Protein AF-A0A2K3IW75-F1 (afdb_monomer_lite)

Sequence (88 aa):
MKSKTWSLYENGKYLEPLVFSNEKTQEDIVHEVLKEISQGKKVIFIHGACGTGKSAIALNLAKELGRASIIVPGKNLQRQYKKDYEDG

Radius of gyration: 13.16 Å; chains: 1; bounding box: 28×28×34 Å

Secondary structure (DSSP, 8-state):
---SS---EETTEE-PPPBPTTS-BHHHHHHHHHHHHHTT---------TTS-HHHHHHHHHHHTS------SSHHHHHHHHHHHH--

pLDDT: mean 90.45, std 9.5, range [43.12, 98.31]

Structure (mmCIF, N/CA/C/O backbone):
data_AF-A0A2K3IW75-F1
#
_entry.id   AF-A0A2K3IW75-F1
#
loop_
_atom_site.group_PDB
_atom_site.id
_atom_site.type_symbol
_atom_site.label_atom_id
_atom_site.label_alt_id
_atom_site.label_comp_id
_atom_site.label_asym_id
_atom_site.label_entity_id
_atom_site.label_seq_id
_atom_site.pdbx_PDB_ins_code
_atom_site.Cartn_x
_atom_site.Cartn_y
_atom_site.Cartn_z
_atom_site.occupancy
_atom_site.B_iso_or_equiv
_atom_site.auth_seq_id
_atom_site.auth_comp_id
_atom_site.auth_asym_id
_atom_site.auth_atom_id
_atom_site.pdbx_PDB_model_num
ATOM 1 N N . MET A 1 1 ? 12.338 -12.898 9.946 1.00 43.12 1 MET A N 1
ATOM 2 C CA . MET A 1 1 ? 10.977 -13.450 10.137 1.00 43.12 1 MET A CA 1
ATOM 3 C C . MET A 1 1 ? 10.080 -12.697 9.169 1.00 43.12 1 MET A C 1
ATOM 5 O O . MET A 1 1 ? 10.142 -11.478 9.199 1.00 43.12 1 MET A O 1
ATOM 9 N N . LYS A 1 2 ? 9.361 -13.366 8.255 1.00 50.56 2 LYS A N 1
ATOM 10 C CA . LYS A 1 2 ? 8.483 -12.662 7.301 1.00 50.56 2 LYS A CA 1
ATOM 11 C C . LYS A 1 2 ? 7.380 -11.942 8.081 1.00 50.56 2 LYS A C 1
ATOM 13 O O . LYS A 1 2 ? 6.763 -12.566 8.947 1.00 50.56 2 LYS A O 1
ATOM 18 N N . SER A 1 3 ? 7.169 -10.657 7.818 1.00 63.09 3 SER A N 1
ATOM 19 C CA . SER A 1 3 ? 6.065 -9.923 8.431 1.00 63.09 3 SER A CA 1
ATOM 20 C C . SER A 1 3 ? 4.720 -10.476 7.956 1.00 63.09 3 SER A C 1
ATOM 22 O O . SER A 1 3 ? 4.589 -10.896 6.811 1.00 63.09 3 SER A O 1
ATOM 24 N N . LYS A 1 4 ? 3.707 -10.482 8.833 1.00 74.81 4 LYS A N 1
ATOM 25 C CA . LYS A 1 4 ? 2.323 -10.806 8.441 1.00 74.81 4 LYS A CA 1
ATOM 26 C C . LYS A 1 4 ? 1.689 -9.711 7.579 1.00 74.81 4 LYS A C 1
ATOM 28 O O . LYS A 1 4 ? 0.815 -10.011 6.765 1.00 74.81 4 LYS A O 1
ATOM 33 N N . THR A 1 5 ? 2.119 -8.470 7.778 1.00 86.25 5 THR A N 1
ATOM 34 C CA . THR A 1 5 ? 1.503 -7.283 7.176 1.00 86.25 5 THR A CA 1
ATOM 35 C C . THR A 1 5 ? 1.868 -7.187 5.704 1.00 86.25 5 THR A C 1
ATOM 37 O O . THR A 1 5 ? 0.995 -7.021 4.854 1.00 86.25 5 THR A O 1
ATOM 40 N N . TRP A 1 6 ? 3.154 -7.364 5.395 1.00 93.38 6 TRP A N 1
ATOM 41 C CA . TRP A 1 6 ? 3.661 -7.249 4.037 1.00 93.38 6 TRP A CA 1
ATOM 42 C C . TRP A 1 6 ? 3.528 -8.551 3.248 1.00 93.38 6 TRP A C 1
ATOM 44 O O . TRP A 1 6 ? 3.982 -9.616 3.662 1.00 93.38 6 TRP A O 1
ATOM 54 N N . SER A 1 7 ? 2.914 -8.451 2.077 1.00 89.38 7 SER A N 1
ATOM 55 C CA . SER A 1 7 ? 2.754 -9.542 1.130 1.00 89.38 7 SER A CA 1
ATOM 56 C C . SER A 1 7 ? 2.793 -8.965 -0.276 1.00 89.38 7 SER A C 1
ATOM 58 O O . SER A 1 7 ? 1.772 -8.527 -0.800 1.00 89.38 7 SER A O 1
ATOM 60 N N . LEU A 1 8 ? 3.984 -8.935 -0.869 1.00 90.19 8 LEU A N 1
ATOM 61 C CA . LEU A 1 8 ? 4.172 -8.544 -2.258 1.00 90.19 8 LEU A CA 1
ATOM 62 C C . LEU A 1 8 ? 4.976 -9.622 -2.976 1.00 90.19 8 LEU A C 1
ATOM 64 O O . LEU A 1 8 ? 6.033 -10.039 -2.494 1.00 90.19 8 LEU A O 1
ATOM 68 N N . TYR A 1 9 ? 4.474 -10.052 -4.127 1.00 88.44 9 TYR A N 1
ATOM 69 C CA . TYR A 1 9 ? 5.118 -11.051 -4.962 1.00 88.44 9 TYR A CA 1
ATOM 70 C C . TYR A 1 9 ? 5.154 -10.579 -6.411 1.00 88.44 9 TYR A C 1
ATOM 72 O O . TYR A 1 9 ? 4.231 -9.931 -6.894 1.00 88.44 9 TYR A O 1
ATOM 80 N N . GLU A 1 10 ? 6.224 -10.928 -7.113 1.00 85.62 10 GLU A N 1
ATOM 81 C CA . GLU A 1 10 ? 6.338 -10.745 -8.556 1.00 85.62 10 GLU A CA 1
ATOM 82 C C . GLU A 1 10 ? 6.843 -12.049 -9.172 1.00 85.62 10 GLU A C 1
ATOM 84 O O . GLU A 1 10 ? 7.901 -12.563 -8.801 1.00 85.62 10 GLU A O 1
ATOM 89 N N . ASN A 1 11 ? 6.067 -12.621 -10.099 1.00 85.88 11 ASN A N 1
ATOM 90 C CA . ASN A 1 11 ? 6.364 -13.916 -10.724 1.00 85.88 11 ASN A CA 1
ATOM 91 C C . ASN A 1 11 ? 6.652 -15.027 -9.687 1.00 85.88 11 ASN A C 1
ATOM 93 O O . ASN A 1 11 ? 7.602 -15.800 -9.829 1.00 85.88 11 ASN A O 1
ATOM 97 N N . GLY A 1 12 ? 5.870 -15.061 -8.600 1.00 84.94 12 GLY A N 1
ATOM 98 C CA . GLY A 1 12 ? 6.023 -16.015 -7.493 1.00 84.94 12 GLY A CA 1
ATOM 99 C C . GLY A 1 12 ? 7.213 -15.754 -6.561 1.00 84.94 12 GLY A C 1
ATOM 100 O O . GLY A 1 12 ? 7.426 -16.511 -5.613 1.00 84.94 12 GLY A O 1
ATOM 101 N N . LYS A 1 13 ? 7.999 -14.694 -6.788 1.00 89.44 13 LYS A N 1
ATOM 102 C CA . LYS A 1 13 ? 9.107 -14.301 -5.908 1.00 89.44 13 LYS A CA 1
ATOM 103 C C . LYS A 1 13 ? 8.651 -13.236 -4.929 1.00 89.44 13 LYS A C 1
ATOM 105 O O . LYS A 1 13 ? 8.076 -12.234 -5.332 1.00 89.44 13 LYS A O 1
ATOM 110 N N . TYR A 1 14 ? 8.944 -13.453 -3.653 1.00 91.00 14 TYR A N 1
ATOM 111 C CA . TYR A 1 14 ? 8.680 -12.473 -2.605 1.00 91.00 14 TYR A CA 1
ATOM 112 C C . TYR A 1 14 ? 9.533 -11.219 -2.818 1.00 91.00 14 TYR A C 1
ATOM 114 O O . TYR A 1 14 ? 10.740 -11.325 -3.049 1.00 91.00 14 TYR A O 1
ATOM 122 N N . LEU A 1 15 ? 8.899 -10.055 -2.721 1.00 92.31 15 LEU A N 1
ATOM 123 C CA . LEU A 1 15 ? 9.545 -8.754 -2.804 1.00 92.31 15 LEU A CA 1
ATOM 124 C C . LEU A 1 15 ? 9.557 -8.104 -1.423 1.00 92.31 15 LEU A C 1
ATOM 126 O O . LEU A 1 15 ? 8.505 -7.819 -0.848 1.00 92.31 15 LEU A O 1
ATOM 130 N N . GLU A 1 16 ? 10.758 -7.856 -0.905 1.00 94.62 16 GLU A N 1
ATOM 131 C CA . GLU A 1 16 ? 10.936 -7.115 0.343 1.00 94.62 16 GLU A CA 1
ATOM 132 C C . GLU A 1 16 ? 10.436 -5.664 0.192 1.00 94.62 16 GLU A C 1
ATOM 134 O O . GLU A 1 16 ? 10.550 -5.085 -0.897 1.00 94.62 16 GLU A O 1
ATOM 139 N N . PRO A 1 17 ? 9.906 -5.051 1.266 1.00 95.50 17 PRO A N 1
ATOM 140 C CA . PRO A 1 17 ? 9.562 -3.635 1.273 1.00 95.50 17 PRO A CA 1
ATOM 141 C C . PRO A 1 17 ? 10.761 -2.770 0.871 1.00 95.50 17 PRO A C 1
ATOM 143 O O . PRO A 1 17 ? 11.869 -2.948 1.380 1.00 95.50 17 PRO A O 1
ATOM 146 N N . LEU A 1 18 ? 10.541 -1.778 0.007 1.00 95.19 18 LEU A N 1
ATOM 147 C CA . LEU A 1 18 ? 11.582 -0.791 -0.278 1.00 95.19 18 LEU A CA 1
ATOM 148 C C . LEU A 1 18 ? 11.899 0.022 0.981 1.00 95.19 18 LEU A C 1
ATOM 150 O O . LEU A 1 18 ? 10.989 0.417 1.713 1.00 95.19 18 LEU A O 1
ATOM 154 N N . VAL A 1 19 ? 13.185 0.309 1.177 1.00 95.31 19 VAL A N 1
ATOM 155 C CA . VAL A 1 19 ? 13.694 1.180 2.240 1.00 95.31 19 VAL A CA 1
ATOM 156 C C . VAL A 1 19 ? 13.913 2.578 1.668 1.00 95.31 19 VAL A C 1
ATOM 158 O O . VAL A 1 19 ? 14.543 2.747 0.622 1.00 95.31 19 VAL A O 1
ATOM 161 N N . PHE A 1 20 ? 13.370 3.586 2.335 1.00 93.12 20 PHE A N 1
ATOM 162 C CA . PHE A 1 20 ? 13.531 4.988 1.974 1.00 93.12 20 PHE A CA 1
ATOM 163 C C . PHE A 1 20 ? 14.804 5.577 2.596 1.00 93.12 20 PHE A C 1
ATOM 165 O O . PHE A 1 20 ? 15.419 5.003 3.490 1.00 93.12 20 PHE A O 1
ATOM 172 N N . SER A 1 21 ? 15.191 6.777 2.159 1.00 91.81 21 SER A N 1
ATOM 173 C CA . SER A 1 21 ? 16.393 7.466 2.654 1.00 91.81 21 SER A CA 1
ATOM 174 C C . SER A 1 21 ? 16.341 7.845 4.138 1.00 91.81 21 SER A C 1
ATOM 176 O O . SER A 1 21 ? 17.361 8.212 4.705 1.00 91.81 21 SER A O 1
ATOM 178 N N . ASN A 1 22 ? 15.157 7.807 4.753 1.00 91.88 22 ASN A N 1
ATOM 179 C CA . ASN A 1 22 ? 14.944 8.043 6.180 1.00 91.88 22 ASN A CA 1
ATOM 180 C C . ASN A 1 22 ? 14.845 6.737 6.984 1.00 91.88 22 ASN A C 1
ATOM 182 O O . ASN A 1 22 ? 14.260 6.743 8.063 1.00 91.88 22 ASN A O 1
ATOM 186 N N . GLU A 1 23 ? 15.340 5.631 6.422 1.00 95.25 23 GLU A N 1
ATOM 187 C CA . GLU A 1 23 ? 15.375 4.287 7.015 1.00 95.25 23 GLU A CA 1
ATOM 188 C C . GLU A 1 23 ? 14.006 3.623 7.214 1.00 95.25 23 GLU A C 1
ATOM 190 O O . GLU A 1 23 ? 13.946 2.429 7.500 1.00 95.25 23 GLU A O 1
ATOM 195 N N . LYS A 1 24 ? 12.901 4.344 6.985 1.00 95.38 24 LYS A N 1
ATOM 196 C CA . LYS A 1 24 ? 11.566 3.747 6.963 1.00 95.38 24 LYS A CA 1
ATOM 197 C C . LYS A 1 24 ? 11.394 2.860 5.743 1.00 95.38 24 LYS A C 1
ATOM 199 O O . LYS A 1 24 ? 11.869 3.168 4.649 1.00 95.38 24 LYS A O 1
ATOM 204 N N . THR A 1 25 ? 10.623 1.806 5.913 1.00 96.31 25 THR A N 1
ATOM 205 C CA . THR A 1 25 ? 10.202 0.904 4.850 1.00 96.31 25 THR A CA 1
ATOM 206 C C . THR A 1 25 ? 8.808 1.256 4.337 1.00 96.31 25 THR A C 1
ATOM 208 O O . THR A 1 25 ? 8.036 1.965 4.984 1.00 96.31 25 THR A O 1
ATOM 211 N N . GLN A 1 26 ? 8.435 0.724 3.173 1.00 96.62 26 GLN A N 1
ATOM 212 C CA . GLN A 1 26 ? 7.040 0.757 2.717 1.00 96.62 26 GLN A CA 1
ATOM 213 C C . GLN A 1 26 ? 6.083 0.113 3.726 1.00 96.62 26 GLN A C 1
ATOM 215 O O . GLN A 1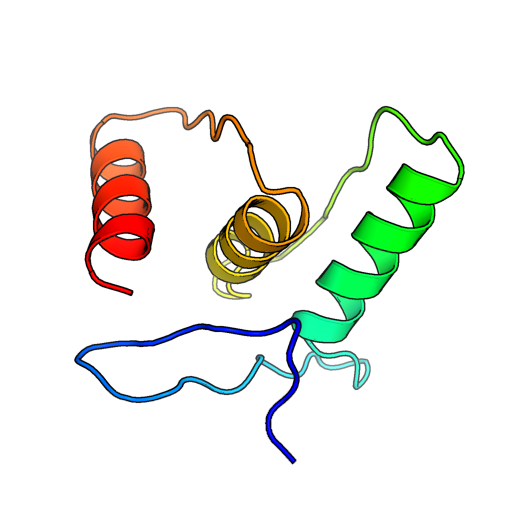 26 ? 4.948 0.567 3.855 1.00 96.62 26 GLN A O 1
ATOM 220 N N . GLU A 1 27 ? 6.535 -0.921 4.438 1.00 96.75 27 GLU A N 1
ATOM 221 C CA . GLU A 1 27 ? 5.746 -1.586 5.468 1.00 96.75 27 GLU A CA 1
ATOM 222 C C . GLU A 1 27 ? 5.496 -0.668 6.673 1.00 96.75 27 GLU A C 1
ATOM 224 O O . GLU A 1 27 ? 4.359 -0.582 7.134 1.00 96.75 27 GLU A O 1
ATOM 229 N N . ASP A 1 28 ? 6.497 0.103 7.106 1.00 96.88 28 ASP A N 1
ATOM 230 C CA . ASP A 1 28 ? 6.318 1.086 8.184 1.00 96.88 28 ASP A CA 1
ATOM 231 C C . ASP A 1 28 ? 5.232 2.108 7.824 1.00 96.88 28 ASP A C 1
ATOM 233 O O . ASP A 1 28 ? 4.398 2.465 8.656 1.00 96.88 28 ASP A O 1
ATOM 237 N N . ILE A 1 29 ? 5.169 2.529 6.554 1.00 96.81 29 ILE A N 1
ATOM 238 C CA . ILE A 1 29 ? 4.100 3.418 6.075 1.00 96.81 29 ILE A CA 1
ATOM 239 C C . ILE A 1 29 ? 2.729 2.731 6.140 1.00 96.81 29 ILE A C 1
ATOM 241 O O . ILE A 1 29 ? 1.744 3.377 6.499 1.00 96.81 29 ILE A O 1
ATOM 245 N N . VAL A 1 30 ? 2.639 1.432 5.830 1.00 97.19 30 VAL A N 1
ATOM 246 C CA . VAL A 1 30 ? 1.389 0.664 5.987 1.00 97.19 30 VAL A CA 1
ATOM 247 C C . VAL A 1 30 ? 0.952 0.665 7.454 1.00 97.19 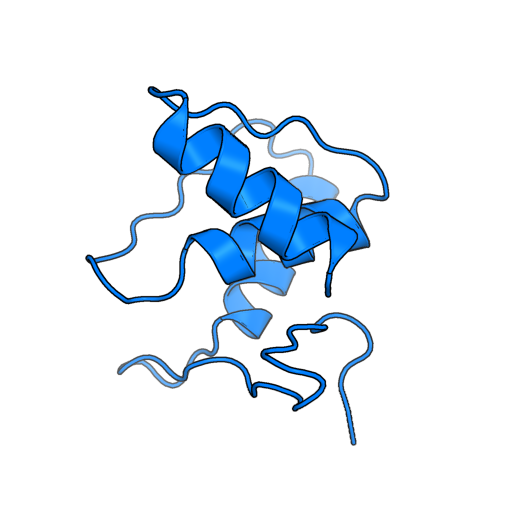30 VAL A C 1
ATOM 249 O O . VAL A 1 30 ? -0.207 0.972 7.738 1.00 97.19 30 VAL A O 1
ATOM 252 N N . HIS A 1 31 ? 1.864 0.400 8.394 1.00 97.50 31 HIS A N 1
ATOM 253 C CA . HIS A 1 31 ? 1.556 0.428 9.830 1.00 97.50 31 HIS A CA 1
ATOM 254 C C . HIS A 1 31 ? 1.130 1.807 10.322 1.00 97.50 31 HIS A C 1
ATOM 256 O O . HIS A 1 31 ? 0.163 1.909 11.079 1.00 97.50 31 HIS A O 1
ATOM 262 N N . GLU A 1 32 ? 1.806 2.866 9.880 1.00 97.25 32 GLU A N 1
ATOM 263 C CA . GLU A 1 32 ? 1.452 4.246 10.222 1.00 97.25 32 GLU A CA 1
ATOM 264 C C . GLU A 1 32 ? 0.033 4.582 9.761 1.00 97.25 32 GLU A C 1
ATOM 266 O O . GLU A 1 32 ? -0.775 5.076 10.546 1.00 97.25 32 GLU A O 1
ATOM 271 N N . VAL A 1 33 ? -0.314 4.239 8.520 1.00 97.62 33 VAL A N 1
ATOM 272 C CA . VAL A 1 33 ? -1.656 4.490 7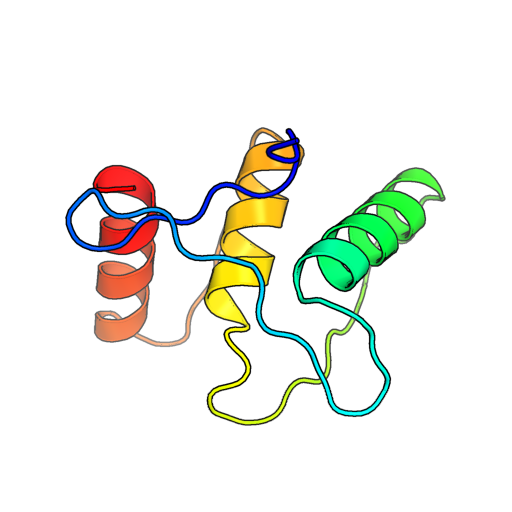.981 1.00 97.62 33 VAL A CA 1
ATOM 273 C C . VAL A 1 33 ? -2.716 3.670 8.724 1.00 97.62 33 VAL A C 1
ATOM 275 O O . VAL A 1 33 ? -3.750 4.223 9.099 1.00 97.62 33 VAL A O 1
ATOM 278 N N . LEU A 1 34 ? -2.473 2.382 8.996 1.00 97.25 34 LEU A N 1
ATOM 279 C CA . LEU A 1 34 ? -3.398 1.543 9.773 1.00 97.25 34 LEU A CA 1
ATOM 280 C C . LEU A 1 34 ? -3.612 2.093 11.190 1.00 97.25 34 LEU A C 1
ATOM 282 O O . LEU A 1 34 ? -4.743 2.113 11.686 1.00 97.25 34 LEU A O 1
ATOM 286 N N . LYS A 1 35 ? -2.546 2.593 11.823 1.00 98.06 35 LYS A N 1
ATOM 287 C CA . LYS A 1 35 ? -2.619 3.242 13.133 1.00 98.06 35 LYS A CA 1
ATOM 288 C C . LYS A 1 35 ? -3.489 4.497 13.079 1.00 98.06 35 LYS A C 1
ATOM 290 O O . LYS A 1 35 ? -4.404 4.615 13.893 1.00 98.06 35 LYS A O 1
ATOM 295 N N . GLU A 1 36 ? -3.275 5.391 12.117 1.00 98.31 36 GLU A N 1
ATOM 296 C CA . GLU A 1 36 ? -4.095 6.602 11.956 1.00 98.31 36 GLU A CA 1
ATOM 297 C C . GLU A 1 36 ? -5.579 6.263 11.702 1.00 98.31 36 GLU A C 1
ATOM 299 O O . GLU A 1 36 ? -6.470 6.875 12.300 1.00 98.31 36 GLU A O 1
ATOM 304 N N . ILE A 1 37 ? -5.866 5.233 10.892 1.00 97.06 37 ILE A N 1
ATOM 305 C CA . ILE A 1 37 ? -7.236 4.729 10.681 1.00 97.06 37 ILE A CA 1
ATOM 306 C C . ILE A 1 37 ? -7.844 4.256 12.009 1.00 97.06 37 ILE A C 1
ATOM 308 O O . ILE A 1 37 ? -8.966 4.645 12.341 1.00 97.06 37 ILE A O 1
ATOM 312 N N . SER A 1 38 ? -7.105 3.465 12.798 1.00 96.69 38 SER A N 1
ATOM 313 C CA . SER A 1 38 ? -7.574 2.963 14.101 1.00 96.69 38 SER A CA 1
ATOM 314 C C . SER A 1 38 ? -7.858 4.081 15.113 1.00 96.69 38 SER A C 1
ATOM 316 O O . SER A 1 38 ? -8.717 3.936 15.978 1.00 96.69 38 SER A O 1
ATOM 318 N N . GLN A 1 39 ? -7.187 5.227 14.963 1.00 98.25 39 GLN A N 1
ATOM 319 C CA . GLN A 1 39 ? -7.393 6.435 15.767 1.00 98.25 39 GLN A CA 1
ATOM 320 C C . GLN A 1 39 ? -8.544 7.318 15.252 1.00 98.25 39 GLN A C 1
ATOM 322 O O . GLN A 1 39 ? -8.779 8.410 15.772 1.00 98.25 39 GLN A O 1
ATOM 327 N N . GLY A 1 40 ? -9.279 6.864 14.233 1.00 97.94 40 GLY A N 1
ATOM 328 C CA . GLY A 1 40 ? -10.455 7.545 13.698 1.00 97.94 40 GLY A CA 1
ATOM 329 C C . GLY A 1 40 ? -10.153 8.602 12.635 1.00 97.94 40 GLY A C 1
ATOM 330 O O . GLY A 1 40 ? -11.052 9.374 12.281 1.00 97.94 40 GLY A O 1
ATOM 331 N N . LYS A 1 41 ? -8.926 8.663 12.092 1.00 98.31 41 LYS A N 1
ATOM 332 C CA . LYS A 1 41 ? -8.642 9.528 10.939 1.00 98.31 41 LYS A CA 1
ATOM 333 C C . LYS A 1 41 ? -9.390 9.016 9.713 1.00 98.31 41 LYS A C 1
ATOM 335 O O . LYS A 1 41 ? -9.275 7.859 9.327 1.00 98.31 41 LYS A O 1
ATOM 340 N N . LYS A 1 42 ? -10.149 9.912 9.080 1.00 96.44 42 LYS A N 1
ATOM 341 C CA . LYS A 1 42 ? -10.972 9.591 7.902 1.00 96.44 42 LYS A CA 1
ATOM 342 C C . LYS A 1 42 ? -10.266 9.867 6.577 1.00 96.44 42 LYS A C 1
ATOM 344 O O . LYS A 1 42 ? -10.586 9.239 5.577 1.00 96.44 42 LYS A O 1
ATOM 349 N N . VAL A 1 43 ? -9.347 10.830 6.566 1.00 97.44 43 VAL A N 1
ATOM 350 C CA . VAL A 1 43 ? -8.625 11.268 5.368 1.00 97.44 43 VAL A CA 1
ATOM 351 C C . VAL A 1 43 ? -7.141 11.289 5.695 1.00 97.44 43 VAL A C 1
ATOM 353 O O . VAL A 1 43 ? -6.727 11.959 6.639 1.00 97.44 43 VAL A O 1
ATOM 356 N N . ILE A 1 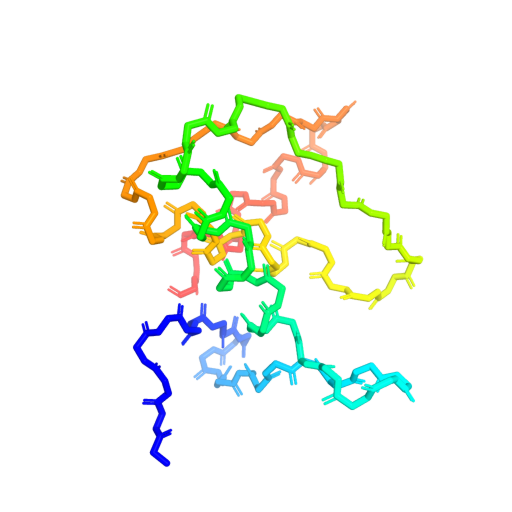44 ? -6.360 10.539 4.921 1.00 97.44 44 ILE A N 1
ATOM 357 C CA . ILE A 1 44 ? -4.910 10.404 5.070 1.00 97.44 44 ILE A CA 1
ATOM 358 C C . ILE A 1 44 ? -4.297 10.642 3.693 1.00 97.44 44 ILE A C 1
ATOM 360 O O . ILE A 1 44 ? -4.701 10.015 2.714 1.00 97.44 44 ILE A O 1
ATOM 364 N N . PHE A 1 45 ? -3.331 11.553 3.612 1.00 96.75 45 PHE A N 1
ATOM 365 C CA . PHE A 1 45 ? -2.599 11.835 2.381 1.00 96.75 45 PHE A CA 1
ATOM 366 C C . PHE A 1 45 ? -1.217 11.193 2.449 1.00 96.75 45 PHE A C 1
ATOM 368 O O . PHE A 1 45 ? -0.456 11.456 3.377 1.00 96.75 45 PHE A O 1
ATOM 375 N N . ILE A 1 46 ? -0.879 10.386 1.443 1.00 94.06 46 ILE A N 1
ATOM 376 C CA . ILE A 1 46 ? 0.457 9.805 1.287 1.00 94.06 46 ILE A CA 1
ATOM 377 C C . ILE A 1 46 ? 1.154 10.538 0.145 1.00 94.06 46 ILE A C 1
ATOM 379 O O . ILE A 1 46 ? 0.755 10.426 -1.016 1.00 94.06 46 ILE A O 1
ATOM 383 N N . HIS A 1 47 ? 2.206 11.287 0.468 1.00 92.31 47 HIS A N 1
ATOM 384 C CA . HIS A 1 47 ? 3.052 11.924 -0.532 1.00 92.31 47 HIS A CA 1
ATOM 385 C C . HIS A 1 47 ? 4.222 11.000 -0.878 1.00 92.31 47 HIS A C 1
ATOM 387 O O . HIS A 1 47 ? 5.031 10.670 -0.017 1.00 92.31 47 HIS A O 1
ATOM 393 N N . GLY A 1 48 ? 4.317 10.571 -2.138 1.00 89.38 48 GLY A N 1
ATOM 394 C CA . GLY A 1 48 ? 5.377 9.668 -2.583 1.00 89.38 48 GLY A CA 1
ATOM 395 C C . GLY A 1 48 ? 5.849 9.984 -3.996 1.00 89.38 48 GLY A C 1
ATOM 396 O O . GLY A 1 48 ? 5.032 10.113 -4.916 1.00 89.38 48 GLY A O 1
ATOM 397 N N . ALA A 1 49 ? 7.168 10.051 -4.177 1.00 89.88 49 ALA A N 1
ATOM 398 C CA . ALA A 1 49 ? 7.800 10.277 -5.473 1.00 89.88 49 ALA A CA 1
ATOM 399 C C . ALA A 1 49 ? 7.479 9.156 -6.486 1.00 89.88 49 ALA A C 1
ATOM 401 O O . ALA A 1 49 ? 6.925 8.102 -6.153 1.00 89.88 49 ALA A O 1
ATOM 402 N N . CYS A 1 50 ? 7.764 9.389 -7.768 1.00 87.44 50 CYS A N 1
ATOM 403 C CA . CYS A 1 50 ? 7.633 8.338 -8.779 1.00 87.44 50 CYS A CA 1
ATOM 404 C C . CYS A 1 50 ? 8.565 7.158 -8.441 1.00 87.44 50 CYS A C 1
ATOM 406 O O . CYS A 1 50 ? 9.651 7.367 -7.912 1.00 87.44 50 CYS A O 1
ATOM 408 N N . GLY A 1 51 ? 8.130 5.923 -8.703 1.00 86.56 51 GLY A N 1
ATOM 409 C CA . GLY A 1 51 ? 8.944 4.725 -8.459 1.00 86.56 51 GLY A CA 1
ATOM 410 C C . GLY A 1 51 ? 9.041 4.252 -7.003 1.00 86.56 51 GLY A C 1
ATOM 411 O O . GLY A 1 51 ? 9.525 3.155 -6.771 1.00 86.56 51 GLY A O 1
ATOM 412 N N . THR A 1 52 ? 8.505 4.979 -6.015 1.00 89.69 52 THR A N 1
ATOM 413 C CA . THR A 1 52 ? 8.573 4.571 -4.591 1.00 89.69 52 THR A CA 1
ATOM 414 C C . THR A 1 52 ? 7.618 3.431 -4.209 1.00 89.69 52 THR A C 1
ATOM 416 O O . THR A 1 52 ? 7.416 3.158 -3.028 1.00 89.69 52 THR A O 1
ATOM 419 N N . GLY A 1 53 ? 6.974 2.792 -5.191 1.00 89.56 53 GLY A N 1
ATOM 420 C CA . GLY A 1 53 ? 6.046 1.677 -4.986 1.00 89.56 53 GLY A CA 1
ATOM 421 C C . GLY A 1 53 ? 4.769 2.031 -4.215 1.00 89.56 53 GLY A C 1
ATOM 422 O O . GLY A 1 53 ? 4.283 1.233 -3.422 1.00 89.56 53 GLY A O 1
ATOM 423 N N . LYS A 1 54 ? 4.176 3.207 -4.474 1.00 93.12 54 LYS A N 1
ATOM 424 C CA . LYS A 1 54 ? 2.875 3.612 -3.895 1.00 93.12 54 LYS A CA 1
ATOM 425 C C . LYS A 1 54 ? 1.782 2.544 -4.054 1.00 93.12 54 LYS A C 1
ATOM 427 O O . LYS A 1 54 ? 0.980 2.353 -3.146 1.00 93.12 54 LYS A O 1
ATOM 432 N N . SER A 1 55 ? 1.759 1.838 -5.186 1.00 91.31 55 SER A N 1
ATOM 433 C CA . SER A 1 55 ? 0.803 0.753 -5.431 1.00 91.31 55 SER A CA 1
ATOM 434 C C . SER A 1 55 ? 0.971 -0.404 -4.447 1.00 91.31 55 SER A C 1
ATOM 436 O O . SER A 1 55 ? -0.028 -0.891 -3.933 1.00 91.31 55 SER A O 1
ATOM 438 N N . ALA A 1 56 ? 2.209 -0.782 -4.110 1.00 93.06 56 ALA A N 1
ATOM 439 C CA . ALA A 1 56 ? 2.480 -1.837 -3.135 1.00 93.06 56 ALA A CA 1
ATOM 440 C C . ALA A 1 56 ? 1.955 -1.471 -1.738 1.00 93.06 56 ALA A C 1
ATOM 442 O O . ALA A 1 56 ? 1.333 -2.301 -1.078 1.00 93.06 56 ALA A O 1
ATOM 443 N N . ILE A 1 57 ? 2.123 -0.211 -1.320 1.00 95.25 57 ILE A N 1
ATOM 444 C CA . ILE A 1 57 ? 1.546 0.302 -0.067 1.00 95.25 57 ILE A CA 1
ATOM 445 C C . ILE A 1 57 ? 0.014 0.192 -0.106 1.00 95.25 57 ILE A C 1
ATOM 447 O O . ILE A 1 57 ? -0.594 -0.330 0.825 1.00 95.25 57 ILE A O 1
ATOM 451 N N . ALA A 1 58 ? -0.619 0.637 -1.197 1.00 93.56 58 ALA A N 1
ATOM 452 C CA . ALA A 1 58 ? -2.075 0.602 -1.342 1.00 93.56 58 ALA A CA 1
ATOM 453 C C . ALA A 1 58 ? -2.650 -0.827 -1.318 1.00 93.56 58 ALA A C 1
ATOM 455 O O . ALA A 1 58 ? -3.676 -1.060 -0.679 1.00 93.56 58 ALA A O 1
ATOM 456 N N . LEU A 1 59 ? -1.991 -1.784 -1.979 1.00 92.62 59 LEU A N 1
ATOM 457 C CA . LEU A 1 59 ? -2.413 -3.188 -2.004 1.00 92.62 59 LEU A CA 1
ATOM 458 C C . LEU A 1 59 ? -2.285 -3.848 -0.626 1.00 92.62 59 LEU A C 1
ATOM 460 O O . LEU A 1 59 ? -3.207 -4.537 -0.193 1.00 92.62 59 LEU A O 1
ATOM 464 N N . ASN A 1 60 ? -1.197 -3.582 0.102 1.00 94.12 60 ASN A N 1
ATOM 465 C CA . ASN A 1 60 ? -1.028 -4.100 1.461 1.00 94.12 60 ASN A CA 1
ATOM 466 C C . ASN A 1 60 ? -2.039 -3.484 2.439 1.00 94.12 60 ASN A C 1
ATOM 468 O O . ASN A 1 60 ? -2.598 -4.199 3.265 1.00 94.12 60 ASN A O 1
ATOM 472 N N . LEU A 1 61 ? -2.378 -2.199 2.294 1.00 95.06 61 LEU A N 1
ATOM 473 C CA . LEU A 1 61 ? -3.483 -1.597 3.049 1.00 95.06 61 LEU A CA 1
ATOM 474 C C . LEU A 1 61 ? -4.824 -2.270 2.735 1.00 95.06 61 LEU A C 1
ATOM 476 O O . LEU A 1 61 ? -5.582 -2.582 3.650 1.00 95.06 61 LEU A O 1
ATOM 480 N N . ALA A 1 62 ? -5.117 -2.520 1.457 1.00 92.94 62 ALA A N 1
ATOM 481 C CA . ALA A 1 62 ? -6.346 -3.195 1.047 1.00 92.94 62 ALA A CA 1
ATOM 482 C C . ALA A 1 62 ? -6.452 -4.615 1.624 1.00 92.94 62 ALA A C 1
ATOM 484 O O . ALA A 1 62 ? -7.526 -5.003 2.086 1.00 92.94 62 ALA A O 1
ATOM 485 N N . LYS A 1 63 ? -5.338 -5.359 1.640 1.00 91.44 63 LYS A N 1
ATOM 486 C CA . LYS A 1 63 ? -5.226 -6.681 2.271 1.00 91.44 63 LYS A CA 1
ATOM 487 C C . LYS A 1 63 ? -5.525 -6.618 3.770 1.00 91.44 63 LYS A C 1
ATOM 489 O O . LYS A 1 63 ? -6.391 -7.350 4.237 1.00 91.44 63 LYS A O 1
ATOM 494 N N . GLU A 1 64 ? -4.861 -5.729 4.507 1.00 94.06 64 GLU A N 1
ATOM 495 C CA . GLU A 1 64 ? -5.010 -5.635 5.968 1.00 94.06 64 GLU A CA 1
ATOM 496 C C . GLU A 1 64 ? -6.389 -5.113 6.398 1.00 94.06 64 GLU A C 1
ATOM 498 O O . GLU A 1 64 ? -6.932 -5.538 7.416 1.00 94.06 64 GLU A O 1
ATOM 503 N N . LEU A 1 65 ? -7.008 -4.236 5.602 1.00 93.19 65 LEU A N 1
ATOM 504 C CA . LEU A 1 65 ? -8.374 -3.760 5.846 1.00 93.19 65 LEU A CA 1
ATOM 505 C C . LEU A 1 65 ? -9.447 -4.797 5.464 1.00 93.19 65 LEU A C 1
ATOM 507 O O . LEU A 1 65 ? -10.628 -4.594 5.757 1.00 93.19 65 LEU A O 1
ATOM 511 N N . GLY A 1 66 ? -9.072 -5.876 4.769 1.00 91.31 66 GLY A N 1
ATOM 512 C CA . GLY A 1 66 ? -9.954 -6.948 4.292 1.00 91.31 66 GLY A CA 1
ATOM 513 C C . GLY A 1 66 ? -10.914 -6.552 3.162 1.00 91.31 66 GLY A C 1
ATOM 514 O O . GLY A 1 66 ? -11.473 -7.417 2.493 1.00 91.31 66 GLY A O 1
ATOM 515 N N . ARG A 1 67 ? -11.120 -5.252 2.930 1.00 89.38 67 ARG A N 1
ATOM 516 C CA . ARG A 1 67 ? -11.917 -4.694 1.832 1.00 89.38 67 ARG A CA 1
ATOM 517 C C . ARG A 1 67 ? -11.446 -3.281 1.503 1.00 89.38 67 ARG A C 1
ATOM 519 O O . ARG A 1 67 ? -11.226 -2.471 2.401 1.00 89.38 67 ARG A O 1
ATOM 526 N N . ALA A 1 68 ? -11.359 -2.960 0.217 1.00 93.12 68 ALA A N 1
ATOM 527 C CA . ALA A 1 68 ? -11.022 -1.619 -0.247 1.00 93.12 68 ALA A CA 1
ATOM 528 C C . ALA A 1 68 ? -11.579 -1.353 -1.650 1.00 93.12 68 ALA A C 1
ATOM 530 O O . ALA A 1 68 ? -11.871 -2.279 -2.403 1.00 93.12 68 ALA A O 1
ATOM 531 N N . SER A 1 69 ? -11.682 -0.072 -2.004 1.00 94.44 69 SER A N 1
ATOM 532 C CA . SER A 1 69 ? -11.926 0.379 -3.373 1.00 94.44 69 SER A CA 1
ATOM 533 C C . SER A 1 69 ? -10.732 1.207 -3.831 1.00 94.44 69 SER A C 1
ATOM 535 O O . SER A 1 69 ? -10.417 2.224 -3.216 1.00 94.44 69 SER A O 1
ATOM 537 N N . ILE A 1 70 ? -10.082 0.785 -4.916 1.00 92.75 70 ILE A N 1
ATOM 538 C CA . ILE A 1 70 ? -8.953 1.500 -5.518 1.00 92.75 70 ILE A CA 1
ATOM 539 C C . ILE A 1 70 ? -9.458 2.216 -6.770 1.00 92.75 70 ILE A C 1
ATOM 541 O O . ILE A 1 70 ? -9.882 1.583 -7.736 1.00 92.75 70 ILE A O 1
ATOM 545 N N . ILE A 1 71 ? -9.428 3.548 -6.745 1.00 94.31 71 ILE A N 1
ATOM 546 C CA . ILE A 1 71 ? -9.905 4.400 -7.838 1.00 94.31 71 ILE A CA 1
ATOM 547 C C . ILE A 1 71 ? -8.692 4.971 -8.567 1.00 94.31 71 ILE A C 1
ATOM 549 O O . ILE A 1 71 ? -7.819 5.580 -7.953 1.00 94.31 71 ILE A O 1
ATOM 553 N N . VAL A 1 72 ? -8.641 4.781 -9.884 1.00 93.19 72 VAL A N 1
ATOM 554 C CA . VAL A 1 72 ? -7.525 5.212 -10.737 1.00 93.19 72 VAL A CA 1
ATOM 555 C C . VAL A 1 72 ? -8.043 5.929 -11.987 1.00 93.19 72 VAL A C 1
ATOM 557 O O . VAL A 1 72 ? -9.120 5.591 -12.477 1.00 93.19 72 VAL A O 1
ATOM 560 N N . PRO A 1 73 ? -7.292 6.893 -12.551 1.00 93.38 73 PRO A N 1
ATOM 561 C CA . PRO A 1 73 ? -7.782 7.756 -13.630 1.00 93.38 73 PRO A CA 1
ATOM 562 C C . PRO A 1 73 ? -7.812 7.099 -15.024 1.00 93.38 73 PRO A C 1
ATOM 564 O O . PRO A 1 73 ? -8.092 7.778 -16.009 1.00 93.38 73 PRO A O 1
ATOM 567 N N . GLY A 1 74 ? -7.523 5.797 -15.164 1.00 94.25 74 GLY A N 1
ATOM 568 C CA . GLY A 1 74 ? -7.488 5.159 -16.482 1.00 94.25 74 GLY A CA 1
ATOM 569 C C . GLY A 1 74 ? -7.493 3.631 -16.481 1.00 94.25 74 GLY A C 1
ATOM 570 O O . GLY A 1 74 ? -7.010 2.980 -15.554 1.00 94.25 74 GLY A O 1
ATOM 571 N N . LYS A 1 75 ? -7.989 3.055 -17.587 1.00 92.62 75 LYS A N 1
ATOM 572 C CA . LYS A 1 75 ? -8.154 1.599 -17.774 1.00 92.62 75 LYS A CA 1
ATOM 573 C C . LYS A 1 75 ? -6.843 0.811 -17.681 1.00 92.62 75 LYS A C 1
ATOM 575 O O . LYS A 1 75 ? -6.859 -0.334 -17.245 1.00 92.62 75 LYS A O 1
ATOM 580 N N . ASN A 1 76 ? -5.716 1.399 -18.092 1.00 92.81 76 ASN A N 1
ATOM 581 C CA . ASN A 1 76 ? -4.404 0.748 -17.996 1.00 92.81 76 ASN A CA 1
ATOM 582 C C . ASN A 1 76 ? -4.002 0.515 -16.536 1.00 92.81 76 ASN A C 1
ATOM 584 O O . ASN A 1 7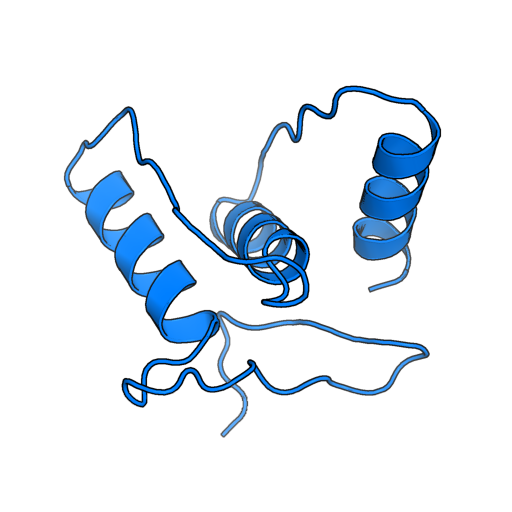6 ? -3.689 -0.612 -16.171 1.00 92.81 76 ASN A O 1
ATOM 588 N N . LEU A 1 77 ? -4.098 1.554 -15.699 1.00 89.56 77 LEU A N 1
ATOM 589 C CA . LEU A 1 77 ? -3.817 1.448 -14.267 1.00 89.56 77 LEU A CA 1
ATOM 590 C C . LEU A 1 77 ? -4.811 0.509 -13.583 1.00 89.56 77 LEU A C 1
ATOM 592 O O . LEU A 1 77 ? -4.416 -0.300 -12.756 1.00 89.56 77 LEU A O 1
ATOM 596 N N . GLN A 1 78 ? -6.088 0.555 -13.971 1.00 91.94 78 GLN A N 1
ATOM 597 C CA . GLN A 1 78 ? -7.096 -0.349 -13.414 1.00 91.94 78 GLN A CA 1
ATOM 598 C C . GLN A 1 78 ? -6.739 -1.816 -13.679 1.00 91.94 78 GLN A C 1
ATOM 600 O O . GLN A 1 78 ? -6.814 -2.641 -12.773 1.00 91.94 78 GLN A O 1
ATOM 605 N N . ARG A 1 79 ? -6.325 -2.142 -14.912 1.00 92.31 79 ARG A N 1
ATOM 606 C CA . ARG A 1 79 ? -5.862 -3.491 -15.259 1.00 92.31 79 ARG A CA 1
ATOM 607 C C . ARG A 1 79 ? -4.605 -3.884 -14.491 1.00 92.31 79 ARG A C 1
ATOM 609 O O . ARG A 1 79 ? -4.523 -5.030 -14.074 1.00 92.31 79 ARG A O 1
ATOM 616 N N . GLN A 1 80 ? -3.672 -2.952 -14.298 1.00 87.25 80 GLN A N 1
ATOM 617 C CA . GLN A 1 80 ? -2.459 -3.193 -13.518 1.00 87.25 80 GLN A CA 1
ATOM 618 C C . GLN A 1 80 ? -2.796 -3.558 -12.068 1.00 87.25 80 GLN A C 1
ATOM 620 O O . GLN A 1 80 ? -2.429 -4.635 -11.628 1.00 87.25 80 GLN A O 1
ATOM 625 N N . TYR A 1 81 ? -3.604 -2.749 -11.374 1.00 89.06 81 TYR A N 1
ATOM 626 C CA . TYR A 1 81 ? -4.033 -3.058 -10.004 1.00 89.06 81 TYR A CA 1
ATOM 627 C C . TYR A 1 81 ? -4.821 -4.365 -9.898 1.00 89.06 81 TYR A C 1
ATOM 629 O O . TYR A 1 81 ? -4.657 -5.091 -8.924 1.00 89.06 81 TYR A O 1
ATOM 637 N N . LYS A 1 82 ? -5.677 -4.666 -10.885 1.00 87.94 82 LYS A N 1
ATOM 638 C CA . LYS A 1 82 ? -6.406 -5.937 -10.926 1.00 87.94 82 LYS A CA 1
ATOM 639 C C . LYS A 1 82 ? -5.432 -7.114 -10.992 1.00 87.94 82 LYS A C 1
ATOM 641 O O . LYS A 1 82 ? -5.544 -8.030 -10.190 1.00 87.94 82 LYS A O 1
ATOM 646 N N . LYS A 1 83 ? -4.471 -7.052 -11.917 1.00 87.06 83 LYS A N 1
ATOM 647 C CA . LYS A 1 83 ? -3.453 -8.087 -12.092 1.00 87.06 83 LYS A CA 1
ATOM 648 C C . LYS A 1 83 ? -2.605 -8.253 -10.830 1.00 87.06 83 LYS A C 1
ATOM 650 O O . LYS A 1 83 ? -2.472 -9.361 -10.339 1.00 87.06 83 LYS A O 1
ATOM 655 N N . ASP A 1 84 ? -2.110 -7.149 -10.275 1.00 82.44 84 ASP A N 1
ATOM 656 C CA . ASP A 1 84 ? -1.254 -7.159 -9.083 1.00 82.44 84 ASP A CA 1
ATOM 657 C C . ASP A 1 84 ? -1.983 -7.694 -7.831 1.00 82.44 84 ASP A C 1
ATOM 659 O O . ASP A 1 84 ? -1.335 -8.160 -6.900 1.00 82.44 84 ASP A O 1
ATOM 663 N N . TYR A 1 85 ? -3.320 -7.619 -7.789 1.00 79.94 85 TYR A N 1
ATOM 664 C CA . TYR A 1 85 ? -4.132 -8.164 -6.696 1.00 79.94 85 TYR A CA 1
ATOM 665 C C . TYR A 1 85 ? -4.541 -9.631 -6.908 1.00 79.94 85 TYR A C 1
ATOM 667 O O . TYR A 1 85 ? -4.641 -10.372 -5.937 1.00 79.94 85 TYR A O 1
ATOM 675 N N . GLU A 1 86 ? -4.819 -10.048 -8.148 1.00 81.81 86 GLU A N 1
ATOM 676 C CA . GLU A 1 86 ? -5.265 -11.415 -8.472 1.00 81.81 86 GLU A CA 1
ATOM 677 C C . GLU A 1 86 ? -4.102 -12.406 -8.649 1.00 81.81 86 GLU A C 1
ATOM 679 O O . GLU A 1 86 ? -4.253 -13.576 -8.301 1.00 81.81 86 GLU A O 1
ATOM 684 N N . ASP A 1 87 ? -2.960 -11.951 -9.175 1.00 72.00 87 ASP A N 1
ATOM 685 C CA . ASP A 1 87 ? -1.791 -12.792 -9.479 1.00 72.00 87 ASP A CA 1
ATOM 686 C C . ASP A 1 87 ? -0.758 -12.839 -8.323 1.00 72.00 87 ASP A C 1
ATOM 688 O O . ASP A 1 87 ? 0.293 -13.475 -8.466 1.00 72.00 87 ASP A O 1
ATOM 692 N N . GLY A 1 88 ? -1.017 -12.121 -7.220 1.00 58.88 88 GLY A N 1
ATOM 693 C CA . GLY A 1 88 ? -0.114 -11.924 -6.073 1.00 58.88 88 GLY A CA 1
ATOM 694 C C . GLY A 1 88 ? -0.239 -12.939 -4.942 1.00 58.88 88 GLY A C 1
ATOM 695 O O . GLY A 1 88 ? -1.320 -13.544 -4.774 1.00 58.88 88 GLY A O 1
#

Foldseek 3Di:
DDDPLAAFDDPNHGDDFDADPVRDTLSNVLVVVVVCVVVVDPDDDDDDDPPNPPLSSVLSNCVVVVHDDDDDPDP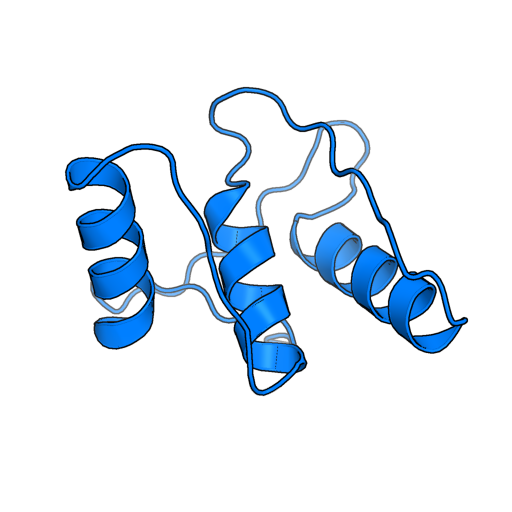VVVVVSVCRNPVD